Protein AF-X0TXX1-F1 (afdb_monomer)

pLDDT: mean 91.6, std 6.45, range [60.16, 97.56]

Sequence (134 aa):
YYVVCGMQSVDGDTAQVPPQIAEELGLPCIAYVTRAEFRNKRFEFTRIISGGSQVVAARKLPAVITVAKYEYPVFATFAATRQASRMEIIRWGSDDIQATHIGVTGSKTTVIRVFPPGKTTRKCEQVGDAKALA

InterPro domains:
  IPR012255 Electron transfer flavoprotein, beta subunit [PTHR21294] (3-130)
  IPR014729 Rossmann-like alpha/beta/alpha sandwich fold [G3DSA:3.40.50.620] (1-134)
  IPR014730 Electron transfer flavoprotein, alpha/beta-subunit, N-terminal [PF01012] (3-92)

Organism: NCBI:txid412755

Structure (mmCIF, N/CA/C/O backbone):
data_AF-X0TXX1-F1
#
_entry.id   AF-X0TXX1-F1
#
loop_
_atom_site.group_PDB
_atom_site.id
_atom_site.type_symbol
_atom_site.label_atom_id
_atom_site.label_alt_id
_atom_site.label_comp_id
_atom_site.label_asym_id
_atom_site.label_entity_id
_atom_site.label_seq_id
_atom_site.pdbx_PDB_ins_code
_atom_site.Cartn_x
_atom_site.Cartn_y
_atom_site.Cartn_z
_atom_site.occupancy
_atom_site.B_iso_or_equiv
_atom_site.auth_seq_id
_atom_site.auth_comp_id
_atom_site.auth_asym_id
_atom_site.auth_atom_id
_atom_site.pdbx_PDB_model_num
ATOM 1 N N . TYR A 1 1 ? -8.375 7.835 11.898 1.00 92.50 1 TYR A N 1
ATOM 2 C CA . TYR A 1 1 ? -7.112 7.068 11.882 1.00 92.50 1 TYR A CA 1
ATOM 3 C C . TYR A 1 1 ? -6.636 6.915 10.440 1.00 92.50 1 TYR A C 1
ATOM 5 O O . TYR A 1 1 ? -7.401 7.243 9.538 1.00 92.50 1 TYR A O 1
ATOM 13 N N . TYR A 1 2 ? -5.398 6.465 10.226 1.00 95.69 2 TYR A N 1
ATOM 14 C CA . TYR A 1 2 ? -4.854 6.180 8.894 1.00 95.69 2 TYR A CA 1
ATOM 15 C C . TYR A 1 2 ? -4.535 4.695 8.764 1.00 95.69 2 TYR A C 1
ATOM 17 O O . TYR A 1 2 ? -4.054 4.092 9.721 1.00 95.69 2 TYR A O 1
ATOM 25 N N . VAL A 1 3 ? -4.785 4.137 7.584 1.00 96.69 3 VAL A N 1
ATOM 26 C CA . VAL A 1 3 ? -4.320 2.803 7.194 1.00 96.69 3 VAL A CA 1
ATOM 27 C C . VAL A 1 3 ? -3.077 2.999 6.337 1.00 96.69 3 VAL A C 1
ATOM 29 O O . VAL A 1 3 ? -3.135 3.690 5.320 1.00 96.69 3 VAL A O 1
ATOM 32 N N . VAL A 1 4 ? -1.943 2.454 6.775 1.00 95.38 4 VAL A N 1
ATOM 33 C CA . VAL A 1 4 ? -0.647 2.664 6.120 1.00 95.38 4 VAL A CA 1
ATOM 34 C C . VAL A 1 4 ? -0.266 1.418 5.340 1.00 95.38 4 VAL A C 1
ATOM 36 O O . VAL A 1 4 ? -0.162 0.335 5.912 1.00 95.38 4 VAL A O 1
ATOM 39 N N . CYS A 1 5 ? -0.025 1.583 4.044 1.00 96.25 5 CYS A N 1
ATOM 40 C CA . CYS A 1 5 ? 0.425 0.519 3.158 1.00 96.25 5 CYS A CA 1
ATOM 41 C C . CYS A 1 5 ? 1.754 0.900 2.491 1.00 96.25 5 CYS A C 1
ATOM 43 O O . CYS A 1 5 ? 2.044 2.080 2.284 1.00 96.25 5 CYS A O 1
ATOM 45 N N . GLY A 1 6 ? 2.555 -0.094 2.101 1.00 94.06 6 GLY A N 1
ATOM 46 C CA . GLY A 1 6 ? 3.637 0.133 1.139 1.00 94.06 6 GLY A CA 1
ATOM 47 C C . GLY A 1 6 ? 3.077 0.524 -0.234 1.00 94.06 6 GLY A C 1
ATOM 48 O O . GLY A 1 6 ? 1.930 0.209 -0.549 1.00 94.06 6 GLY A O 1
ATOM 49 N N . MET A 1 7 ? 3.869 1.225 -1.050 1.00 93.56 7 MET A N 1
ATOM 50 C CA . MET A 1 7 ? 3.483 1.599 -2.419 1.00 93.56 7 MET A CA 1
ATOM 51 C C . MET A 1 7 ? 3.200 0.376 -3.296 1.00 93.56 7 MET A C 1
ATOM 53 O O . MET A 1 7 ? 2.177 0.328 -3.972 1.00 93.56 7 MET A O 1
ATOM 57 N N . GLN A 1 8 ? 4.103 -0.599 -3.274 1.00 93.19 8 GLN A N 1
ATOM 58 C CA . GLN A 1 8 ? 3.999 -1.839 -4.031 1.00 93.19 8 GLN A CA 1
ATOM 59 C C . GLN A 1 8 ? 4.761 -2.947 -3.309 1.00 93.19 8 GLN A C 1
ATOM 61 O O . GLN A 1 8 ? 5.682 -2.668 -2.536 1.00 93.19 8 GLN A O 1
ATOM 66 N N . SER A 1 9 ? 4.373 -4.191 -3.561 1.00 93.50 9 SER A N 1
ATOM 67 C CA . SER A 1 9 ? 5.166 -5.352 -3.185 1.00 93.50 9 SER A CA 1
ATOM 68 C C . SER A 1 9 ? 6.121 -5.696 -4.328 1.00 93.50 9 SER A C 1
ATOM 70 O O . SER A 1 9 ? 5.755 -5.571 -5.491 1.00 93.50 9 SER A O 1
ATOM 72 N N . VAL A 1 10 ? 7.345 -6.100 -3.993 1.00 91.38 10 VAL A N 1
ATOM 73 C CA . VAL A 1 10 ? 8.432 -6.336 -4.968 1.00 91.38 10 VAL A CA 1
ATOM 74 C C . VAL A 1 10 ? 8.323 -7.669 -5.713 1.00 91.38 10 VAL A C 1
ATOM 76 O O . VAL A 1 10 ? 9.122 -7.967 -6.592 1.00 91.38 10 VAL A O 1
ATOM 79 N N . ASP A 1 11 ? 7.379 -8.511 -5.311 1.00 91.00 11 ASP A N 1
ATOM 80 C CA . ASP A 1 11 ? 7.082 -9.796 -5.931 1.00 91.00 11 ASP A CA 1
ATOM 81 C C . ASP A 1 11 ? 6.050 -9.652 -7.059 1.00 91.00 11 ASP A C 1
ATOM 83 O O . ASP A 1 11 ? 6.248 -10.179 -8.152 1.00 91.00 11 ASP A O 1
ATOM 87 N N . GLY A 1 12 ? 4.955 -8.933 -6.798 1.00 87.75 12 GLY A N 1
ATOM 88 C CA . GLY A 1 12 ? 3.860 -8.718 -7.741 1.00 87.75 12 GLY A CA 1
ATOM 89 C C . GLY A 1 12 ? 3.947 -7.414 -8.536 1.00 87.75 12 GLY A C 1
ATOM 90 O O . GLY A 1 12 ? 3.379 -7.349 -9.622 1.00 87.75 12 GLY A O 1
ATOM 91 N N . ASP A 1 13 ? 4.608 -6.377 -8.005 1.00 90.06 13 ASP A N 1
ATOM 92 C CA . ASP A 1 13 ? 4.840 -5.065 -8.640 1.00 90.06 13 ASP A CA 1
ATOM 93 C C . ASP A 1 13 ? 3.584 -4.390 -9.247 1.00 90.06 13 ASP A C 1
ATOM 95 O O . ASP A 1 13 ? 3.661 -3.592 -10.179 1.00 90.06 13 ASP A O 1
ATOM 99 N N . THR A 1 14 ? 2.390 -4.673 -8.709 1.00 91.88 14 THR A N 1
ATOM 100 C CA . THR A 1 14 ? 1.132 -4.135 -9.265 1.00 91.88 14 THR A CA 1
ATOM 101 C C . THR A 1 14 ? 0.738 -2.775 -8.695 1.00 91.88 14 THR A C 1
ATOM 103 O O . THR A 1 14 ? 0.012 -2.032 -9.351 1.00 91.88 14 THR A O 1
ATOM 106 N N . ALA A 1 15 ? 1.153 -2.464 -7.461 1.00 94.12 15 ALA A N 1
ATOM 107 C CA . ALA A 1 15 ? 0.706 -1.295 -6.690 1.00 94.12 15 ALA A CA 1
ATOM 108 C C . ALA A 1 15 ? -0.835 -1.166 -6.530 1.00 94.12 15 ALA A C 1
ATOM 110 O O . ALA A 1 15 ? -1.349 -0.080 -6.261 1.00 94.12 15 ALA A O 1
ATOM 111 N N . GLN A 1 16 ? -1.594 -2.261 -6.692 1.00 95.69 16 GLN A N 1
ATOM 112 C CA . GLN A 1 16 ? -3.066 -2.228 -6.783 1.00 95.69 16 GLN A CA 1
ATOM 113 C C . GLN A 1 16 ? -3.805 -2.453 -5.460 1.00 95.69 16 GLN A C 1
ATOM 115 O O . GLN A 1 16 ? -4.920 -1.961 -5.300 1.00 95.69 16 GLN A O 1
ATOM 120 N N . VAL A 1 17 ? -3.209 -3.169 -4.505 1.00 95.75 17 VAL A N 1
ATOM 121 C CA . VAL A 1 17 ? -3.914 -3.589 -3.281 1.00 95.75 17 VAL A CA 1
ATOM 122 C C . VAL A 1 17 ? -4.384 -2.399 -2.427 1.00 95.75 17 VAL A C 1
ATOM 124 O O . VAL A 1 17 ? -5.564 -2.353 -2.084 1.00 95.75 17 VAL A O 1
ATOM 127 N N . PRO A 1 18 ? -3.549 -1.388 -2.110 1.00 96.12 18 PRO A N 1
ATOM 128 C CA . PRO A 1 18 ? -4.005 -0.280 -1.270 1.00 96.12 18 PRO A CA 1
ATOM 129 C C . PRO A 1 18 ? -5.157 0.559 -1.856 1.00 96.12 18 PRO A C 1
ATOM 131 O O . PRO A 1 18 ? -6.094 0.851 -1.111 1.00 96.12 18 PRO A O 1
ATOM 134 N N . PRO A 1 19 ? -5.149 0.969 -3.146 1.00 96.06 19 PRO A N 1
ATOM 135 C CA . PRO A 1 19 ? -6.289 1.686 -3.708 1.00 96.06 19 PRO A CA 1
ATOM 136 C C . PRO A 1 19 ? -7.542 0.809 -3.818 1.00 96.06 19 PRO A C 1
ATOM 138 O O . PRO A 1 19 ? -8.632 1.342 -3.651 1.00 96.06 19 PRO A O 1
ATOM 141 N N . GLN A 1 20 ? -7.412 -0.508 -4.024 1.00 96.00 20 GLN A N 1
ATOM 142 C CA . GLN A 1 20 ? -8.562 -1.422 -3.983 1.00 96.00 20 GLN A CA 1
ATOM 143 C C . GLN A 1 20 ? -9.186 -1.491 -2.584 1.00 96.00 20 GLN A C 1
ATOM 145 O O . GLN A 1 20 ? -10.395 -1.335 -2.463 1.00 96.00 20 GLN A O 1
ATOM 150 N N . ILE A 1 21 ? -8.374 -1.610 -1.525 1.00 95.12 21 ILE A N 1
ATOM 151 C CA . ILE A 1 21 ? -8.858 -1.549 -0.132 1.00 95.12 21 ILE A CA 1
ATOM 152 C C . ILE A 1 21 ? -9.588 -0.227 0.131 1.00 95.12 21 ILE A C 1
ATOM 154 O O . ILE A 1 21 ? -10.633 -0.203 0.778 1.00 95.12 21 ILE A O 1
ATOM 158 N N . ALA A 1 22 ? -9.032 0.888 -0.351 1.00 96.50 22 ALA A N 1
ATOM 159 C CA . ALA A 1 22 ? -9.654 2.194 -0.184 1.00 96.50 22 ALA A CA 1
ATOM 160 C C . ALA A 1 22 ? -11.019 2.270 -0.886 1.00 96.50 22 ALA A C 1
ATOM 162 O O . ALA A 1 22 ? -11.967 2.772 -0.290 1.00 96.50 22 ALA A O 1
ATOM 163 N N . GLU A 1 23 ? -11.127 1.736 -2.103 1.00 96.38 23 GLU A N 1
ATOM 164 C CA . GLU A 1 23 ? -12.381 1.685 -2.859 1.00 96.38 23 GLU A CA 1
ATOM 165 C C . GLU A 1 23 ? -13.430 0.801 -2.170 1.00 96.38 23 GLU A C 1
ATOM 167 O O . GLU A 1 23 ? -14.547 1.253 -1.932 1.00 96.38 23 GLU A O 1
ATOM 172 N N . GLU A 1 24 ? -13.067 -0.423 -1.773 1.00 93.88 24 GLU A N 1
ATOM 173 C CA . GLU A 1 24 ? -13.989 -1.366 -1.119 1.00 93.88 24 GLU A CA 1
ATOM 174 C C . GLU A 1 24 ? -14.520 -0.841 0.223 1.00 93.88 24 GLU A C 1
ATOM 176 O O . GLU A 1 24 ? -15.668 -1.100 0.585 1.00 93.88 24 GLU A O 1
ATOM 181 N N . LEU A 1 25 ? -13.713 -0.060 0.946 1.00 94.19 25 LEU A N 1
ATOM 182 C CA . LEU A 1 25 ? -14.107 0.572 2.208 1.00 94.19 25 LEU A CA 1
ATOM 183 C C . LEU A 1 25 ? -14.722 1.975 2.030 1.00 94.19 25 LEU A C 1
ATOM 185 O O . LEU A 1 25 ? -15.101 2.601 3.024 1.00 94.19 25 LEU A O 1
ATOM 189 N N . GLY A 1 26 ? -14.791 2.507 0.805 1.00 95.88 26 GLY A N 1
ATOM 190 C CA . GLY A 1 26 ? -15.269 3.868 0.531 1.00 95.88 26 GLY A CA 1
ATOM 191 C C . GLY A 1 26 ? -14.413 4.972 1.173 1.00 95.88 26 GLY A C 1
ATOM 192 O O . GLY A 1 26 ? -14.931 6.022 1.568 1.00 95.88 26 GLY A O 1
ATOM 193 N N . LEU A 1 27 ? -13.107 4.736 1.328 1.00 96.94 27 LEU A N 1
ATOM 194 C CA . LEU A 1 27 ? -12.167 5.629 2.004 1.00 96.94 27 LEU A CA 1
ATOM 195 C C . LEU A 1 27 ? -11.324 6.451 1.018 1.00 96.94 27 LEU A C 1
ATOM 197 O O . LEU A 1 27 ? -10.932 5.964 -0.040 1.00 96.94 27 LEU A O 1
ATOM 201 N N . PRO A 1 28 ? -10.938 7.690 1.376 1.00 96.69 28 PRO A N 1
ATOM 202 C CA . PRO A 1 28 ? -9.948 8.440 0.614 1.00 96.69 28 PRO A CA 1
ATOM 203 C C . PRO A 1 28 ? -8.597 7.714 0.568 1.00 96.69 28 PRO A C 1
ATOM 205 O O . PRO A 1 28 ? -8.120 7.225 1.594 1.00 96.69 28 PRO A O 1
ATOM 208 N N . CYS A 1 29 ? -7.945 7.738 -0.596 1.00 96.56 29 CYS A N 1
ATOM 209 C CA . CYS A 1 29 ? -6.605 7.188 -0.801 1.00 96.56 29 CYS A CA 1
ATOM 210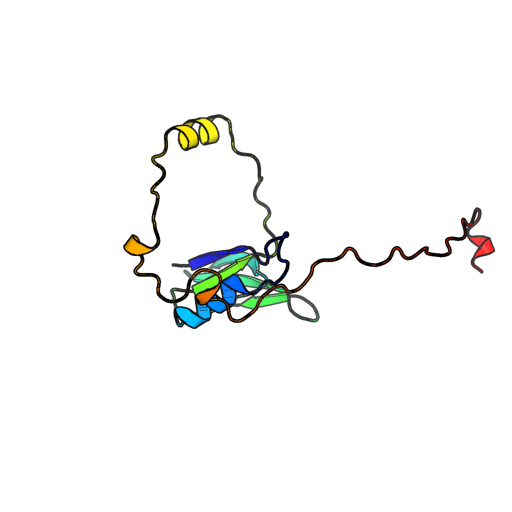 C C . CYS A 1 29 ? -5.598 8.288 -1.177 1.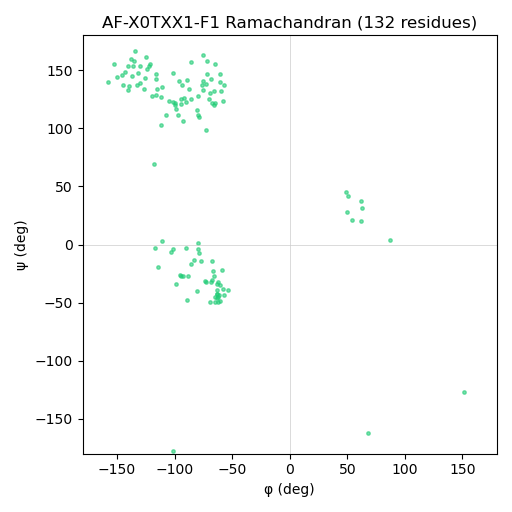00 96.56 29 CYS A C 1
ATOM 212 O O . CYS A 1 29 ? -5.829 9.062 -2.110 1.00 96.56 29 CYS A O 1
ATOM 214 N N . ILE A 1 30 ? -4.466 8.357 -0.469 1.00 96.50 30 ILE A N 1
ATOM 215 C CA . ILE A 1 30 ? -3.327 9.221 -0.813 1.00 96.50 30 ILE A CA 1
ATOM 216 C C . ILE A 1 30 ? -2.155 8.333 -1.229 1.00 96.50 30 ILE A C 1
ATOM 218 O O . ILE A 1 30 ? -1.473 7.743 -0.392 1.00 96.50 30 ILE A O 1
ATOM 222 N N . ALA A 1 31 ? -1.919 8.252 -2.536 1.00 96.19 31 ALA A N 1
ATOM 223 C CA . ALA A 1 31 ? -0.849 7.440 -3.096 1.00 96.19 31 ALA A CA 1
ATOM 224 C C . ALA A 1 31 ? 0.507 8.167 -3.138 1.00 96.19 31 ALA A C 1
ATOM 226 O O . ALA A 1 31 ? 0.555 9.398 -3.206 1.00 96.19 31 ALA A O 1
ATOM 227 N N . TYR A 1 32 ? 1.587 7.382 -3.179 1.00 96.06 32 TYR A N 1
ATOM 228 C CA . TYR A 1 32 ? 2.971 7.807 -3.433 1.00 96.06 32 TYR A CA 1
ATOM 229 C C . TYR A 1 32 ? 3.547 8.791 -2.407 1.00 96.06 32 TYR A C 1
ATOM 231 O O . TYR A 1 32 ? 4.291 9.708 -2.761 1.00 96.06 32 TYR A O 1
ATOM 239 N N . VAL A 1 33 ? 3.206 8.616 -1.131 1.00 96.50 33 VAL A N 1
ATOM 240 C CA . VAL A 1 33 ? 3.680 9.457 -0.028 1.00 96.50 33 VAL A CA 1
ATOM 241 C C . VAL A 1 33 ? 5.170 9.229 0.220 1.00 96.50 33 VAL A C 1
ATOM 243 O O . VAL A 1 33 ? 5.627 8.098 0.377 1.00 96.50 33 VAL A O 1
ATOM 246 N N . THR A 1 34 ? 5.929 10.317 0.299 1.00 95.69 34 THR A N 1
ATOM 247 C CA . THR A 1 34 ? 7.368 10.316 0.608 1.00 95.69 34 THR A CA 1
ATOM 248 C C . THR A 1 34 ? 7.695 10.993 1.932 1.00 95.69 34 THR A C 1
ATOM 250 O O . THR A 1 34 ? 8.771 10.769 2.479 1.00 95.69 34 THR A O 1
ATOM 253 N N . ARG A 1 35 ? 6.784 11.823 2.453 1.00 94.81 35 ARG A N 1
ATOM 254 C CA . ARG A 1 35 ? 6.932 12.523 3.734 1.00 94.81 35 ARG A CA 1
ATOM 255 C C . ARG A 1 35 ? 5.566 12.743 4.369 1.00 94.81 35 ARG A C 1
ATOM 257 O O . ARG A 1 35 ? 4.600 13.024 3.663 1.00 94.81 35 ARG A O 1
ATOM 264 N N . ALA A 1 36 ? 5.510 12.657 5.693 1.00 94.12 36 ALA A N 1
ATOM 265 C CA . ALA A 1 36 ? 4.344 13.009 6.490 1.00 94.12 36 ALA A CA 1
ATOM 266 C C . ALA A 1 36 ? 4.756 14.007 7.576 1.00 94.12 36 ALA A C 1
ATOM 268 O O . ALA A 1 36 ? 5.756 13.801 8.262 1.00 94.12 36 ALA A O 1
ATOM 269 N N . GLU A 1 37 ? 3.986 15.077 7.743 1.00 94.81 37 GLU A N 1
ATOM 270 C CA . GLU A 1 37 ? 4.199 16.085 8.779 1.00 94.81 37 GLU A CA 1
ATOM 271 C C . GLU A 1 37 ? 2.904 16.342 9.538 1.00 94.81 37 GLU A C 1
ATOM 273 O O . GLU A 1 37 ? 1.836 16.440 8.939 1.00 94.81 37 GLU A O 1
ATOM 278 N N . PHE A 1 38 ? 2.990 16.486 10.859 1.00 94.50 38 PHE A N 1
ATOM 279 C CA . PHE A 1 38 ? 1.842 16.865 11.675 1.00 94.50 38 PHE A CA 1
ATOM 280 C C . PHE A 1 38 ? 1.872 18.371 11.947 1.00 94.50 38 PHE A C 1
ATOM 282 O O . PHE A 1 38 ? 2.741 18.862 12.667 1.00 94.50 38 PHE A O 1
ATOM 289 N N . ARG A 1 39 ? 0.926 19.112 11.364 1.00 93.50 39 ARG A N 1
ATOM 290 C CA . ARG A 1 39 ? 0.796 20.571 11.502 1.00 93.50 39 ARG A CA 1
ATOM 291 C C . ARG A 1 39 ? -0.667 20.937 11.703 1.00 93.50 39 ARG A C 1
ATOM 293 O O . ARG A 1 39 ? -1.547 20.311 11.125 1.00 93.50 39 ARG A O 1
ATOM 300 N N . ASN A 1 40 ? -0.955 21.962 12.505 1.00 90.88 40 ASN A N 1
ATOM 301 C CA . ASN A 1 40 ? -2.319 22.490 12.676 1.00 90.88 40 ASN A CA 1
ATOM 302 C C . ASN A 1 40 ? -3.374 21.410 12.999 1.00 90.88 40 ASN A C 1
ATOM 304 O O . ASN A 1 40 ? -4.476 21.422 12.455 1.00 90.88 40 ASN A O 1
ATOM 308 N N . LYS A 1 41 ? -3.024 20.453 13.871 1.00 91.38 41 LYS A N 1
ATOM 309 C CA . LYS A 1 41 ? -3.875 19.313 14.269 1.00 91.38 41 LYS A CA 1
ATOM 310 C C . LYS A 1 41 ? -4.269 18.363 13.121 1.00 91.38 41 LYS A C 1
ATOM 312 O O . LYS A 1 41 ? -5.228 17.606 13.262 1.00 91.38 41 LYS A O 1
ATOM 317 N N . ARG A 1 42 ? -3.535 18.359 12.003 1.00 93.06 42 ARG A N 1
ATOM 318 C CA . ARG A 1 42 ? -3.732 17.431 10.878 1.00 93.06 42 ARG A CA 1
ATOM 319 C C . ARG A 1 42 ? -2.402 16.917 10.326 1.00 93.06 42 ARG A C 1
ATOM 321 O O . ARG A 1 42 ? -1.361 17.538 10.510 1.00 93.06 42 ARG A O 1
ATOM 328 N N . PHE A 1 43 ? -2.452 15.789 9.624 1.00 95.50 43 PHE A N 1
ATOM 329 C CA . PHE A 1 43 ? -1.311 15.322 8.838 1.00 95.50 43 PHE A CA 1
ATOM 330 C C . PHE A 1 43 ? -1.348 15.925 7.433 1.00 95.50 43 PHE A C 1
ATOM 332 O O . PHE A 1 43 ? -2.390 15.925 6.773 1.00 95.50 43 PHE A O 1
ATOM 339 N N . GLU A 1 44 ? -0.198 16.416 6.994 1.00 96.62 44 GLU A N 1
ATOM 340 C CA . GLU A 1 44 ? 0.088 16.820 5.624 1.00 96.62 44 GLU A CA 1
ATOM 341 C C . GLU A 1 44 ? 1.091 15.832 5.031 1.00 96.62 44 GLU A C 1
ATOM 343 O O . GLU A 1 44 ? 2.056 15.430 5.682 1.00 96.62 44 GLU A O 1
ATOM 348 N N . PHE A 1 45 ? 0.838 15.416 3.797 1.00 96.50 45 PHE A N 1
ATOM 349 C CA . PHE A 1 45 ? 1.610 14.400 3.103 1.00 96.50 45 PHE A CA 1
ATOM 350 C C . PHE A 1 45 ? 2.214 14.991 1.840 1.00 96.50 45 PHE A C 1
ATOM 352 O O . PHE A 1 45 ? 1.492 15.530 1.000 1.00 96.50 45 PHE A O 1
ATOM 359 N N . THR A 1 46 ? 3.523 14.842 1.674 1.00 96.62 46 THR A N 1
ATOM 360 C CA . THR A 1 46 ? 4.179 15.083 0.389 1.00 96.62 46 THR A CA 1
ATOM 361 C C . THR A 1 46 ? 4.085 13.809 -0.432 1.00 96.62 46 THR A C 1
ATOM 363 O O . THR A 1 46 ? 4.512 12.750 0.032 1.00 96.62 46 THR A O 1
ATOM 366 N N . ARG A 1 47 ? 3.539 13.902 -1.645 1.00 96.00 47 ARG A N 1
ATOM 367 C CA . ARG A 1 47 ? 3.444 12.788 -2.592 1.00 96.00 47 ARG A CA 1
ATOM 368 C C . ARG A 1 47 ? 4.142 13.080 -3.910 1.00 96.00 47 ARG A C 1
ATOM 370 O O . ARG A 1 47 ? 4.265 14.242 -4.299 1.00 96.00 47 ARG A O 1
ATOM 377 N N . ILE A 1 48 ? 4.549 12.025 -4.605 1.00 95.62 48 ILE A N 1
ATOM 378 C CA . ILE A 1 48 ? 5.110 12.103 -5.957 1.00 95.62 48 ILE A CA 1
ATOM 379 C C . ILE A 1 48 ? 3.976 12.328 -6.961 1.00 95.62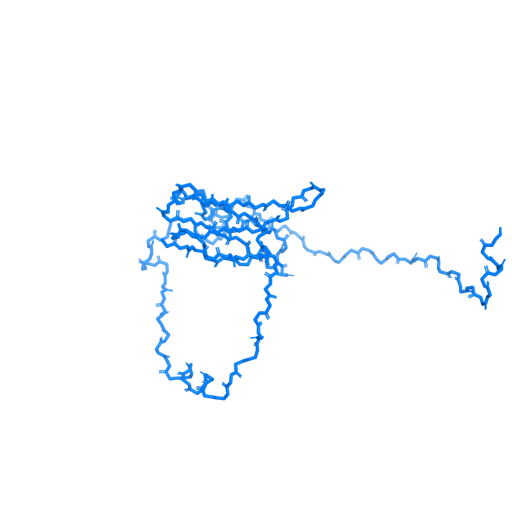 48 ILE A C 1
ATOM 381 O O . ILE A 1 48 ? 2.919 11.701 -6.874 1.00 95.62 48 ILE A O 1
ATOM 385 N N . ILE A 1 49 ? 4.208 13.220 -7.921 1.00 95.75 49 ILE A N 1
ATOM 386 C CA . ILE A 1 49 ? 3.358 13.424 -9.096 1.00 95.75 49 ILE A CA 1
ATOM 387 C C . ILE A 1 49 ? 4.235 13.520 -10.345 1.00 95.75 49 ILE A C 1
ATOM 389 O O . ILE A 1 49 ? 5.449 13.717 -10.253 1.00 95.75 49 ILE A O 1
ATOM 393 N N . SER A 1 50 ? 3.623 13.429 -11.525 1.00 92.38 50 SER A N 1
ATOM 394 C CA . SER A 1 50 ? 4.336 13.759 -12.759 1.00 92.38 50 SER A CA 1
ATOM 395 C C . SER A 1 50 ? 4.839 15.206 -12.686 1.00 92.38 50 SER A C 1
ATOM 397 O O . SER A 1 50 ? 4.058 16.120 -12.424 1.00 92.38 50 SER A O 1
ATOM 399 N N . GLY A 1 51 ? 6.147 15.401 -12.854 1.00 92.31 51 GLY A N 1
ATOM 400 C CA . GLY A 1 51 ? 6.787 16.718 -12.788 1.00 92.31 51 GLY A CA 1
ATOM 401 C C . GLY A 1 51 ? 7.220 17.192 -11.395 1.00 92.31 51 GLY A C 1
ATOM 402 O O . GLY A 1 51 ? 7.719 18.309 -11.289 1.00 92.31 51 GLY A O 1
ATOM 403 N N . GLY A 1 52 ? 7.081 16.385 -10.331 1.00 94.38 52 GLY A N 1
ATOM 404 C CA . GLY A 1 52 ? 7.658 16.728 -9.026 1.00 94.38 52 GLY A CA 1
ATOM 405 C C . GLY A 1 52 ? 6.904 16.162 -7.827 1.00 94.38 52 GLY A C 1
ATOM 406 O O . GLY A 1 52 ? 6.675 14.958 -7.718 1.00 94.38 52 GLY A O 1
ATOM 407 N N . SER A 1 53 ? 6.550 17.042 -6.888 1.00 96.25 53 SER A N 1
ATOM 408 C CA . SER A 1 53 ? 5.873 16.661 -5.649 1.00 96.25 53 SER A CA 1
ATOM 409 C C . SER A 1 53 ? 4.723 17.600 -5.309 1.00 96.25 53 SER A C 1
ATOM 411 O O . SER A 1 53 ? 4.714 18.765 -5.702 1.00 96.25 53 SER A O 1
ATOM 413 N N . GLN A 1 54 ? 3.743 17.080 -4.577 1.00 96.94 54 GLN A N 1
ATOM 414 C CA . GLN A 1 54 ? 2.573 17.827 -4.135 1.00 96.94 54 GLN A CA 1
ATOM 415 C C . GLN A 1 54 ? 2.327 17.575 -2.652 1.00 96.94 54 GLN A C 1
ATOM 417 O O . GLN A 1 54 ? 2.381 16.431 -2.205 1.00 96.94 54 GLN A O 1
ATOM 422 N N . VAL A 1 55 ? 2.000 18.631 -1.906 1.00 96.94 55 VAL A N 1
ATOM 423 C CA . VAL A 1 55 ? 1.539 18.514 -0.519 1.00 96.94 55 VAL A CA 1
ATOM 424 C C . VAL A 1 55 ? 0.018 18.417 -0.502 1.00 96.94 55 VAL A C 1
ATOM 426 O O . VAL A 1 55 ? -0.676 19.256 -1.077 1.00 96.94 55 VAL A O 1
ATOM 429 N N . VAL A 1 56 ? -0.504 17.379 0.144 1.00 96.62 56 VAL A N 1
ATOM 430 C CA . VAL A 1 56 ? -1.939 17.103 0.253 1.00 96.62 56 VAL A CA 1
ATOM 431 C C . VAL A 1 56 ? -2.305 16.707 1.680 1.00 96.62 56 VAL A C 1
ATOM 433 O O . VAL A 1 56 ? -1.473 16.235 2.447 1.00 96.62 56 VAL A O 1
ATOM 436 N N . ALA A 1 57 ? -3.574 16.867 2.040 1.00 96.00 57 ALA A N 1
ATOM 437 C CA . ALA A 1 57 ? -4.121 16.387 3.304 1.00 96.00 57 ALA A CA 1
ATOM 438 C C . ALA A 1 57 ? -5.426 15.632 3.040 1.00 96.00 57 ALA A C 1
ATOM 440 O O . ALA A 1 57 ? -6.172 15.972 2.115 1.00 96.00 57 ALA A O 1
ATOM 441 N N . ALA A 1 58 ? -5.714 14.617 3.853 1.00 93.62 58 ALA A N 1
ATOM 442 C CA . ALA A 1 58 ? -6.970 13.885 3.753 1.00 93.62 58 ALA A CA 1
ATOM 443 C C . ALA A 1 58 ? -8.148 14.807 4.107 1.00 93.62 58 ALA A C 1
ATOM 445 O O . ALA A 1 58 ? -8.123 15.500 5.124 1.00 93.62 58 ALA A O 1
ATOM 446 N N . ARG A 1 59 ? -9.194 14.812 3.271 1.00 87.50 59 ARG A N 1
ATOM 447 C CA . ARG A 1 59 ? -10.411 15.609 3.519 1.00 87.50 59 ARG A CA 1
ATOM 448 C C . ARG A 1 59 ? -11.273 15.038 4.645 1.00 87.50 59 ARG A C 1
ATOM 450 O O . ARG A 1 59 ? -11.956 15.792 5.328 1.00 87.50 59 ARG A O 1
ATOM 457 N N . LYS A 1 60 ? -11.276 13.714 4.799 1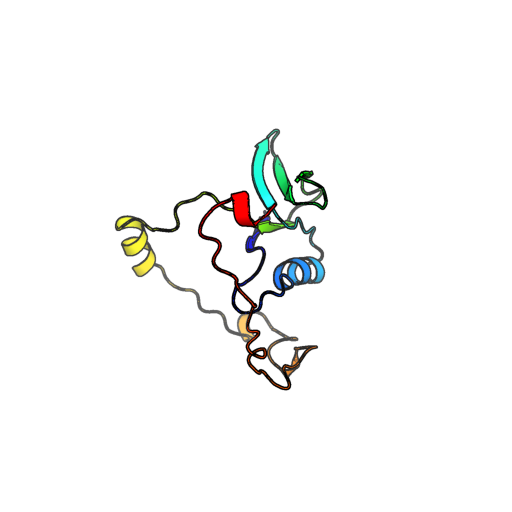.00 92.00 60 LYS A N 1
ATOM 458 C CA . LYS A 1 60 ? -12.043 12.969 5.803 1.00 92.00 60 LYS A CA 1
ATOM 459 C C . LYS A 1 60 ? -11.187 11.823 6.331 1.00 92.00 60 LYS A C 1
ATOM 461 O O . LYS A 1 60 ? -10.292 11.355 5.629 1.00 92.00 60 LYS A O 1
ATOM 466 N N . LEU A 1 61 ? -11.467 11.405 7.560 1.00 94.25 61 LEU A N 1
ATOM 467 C CA . LEU A 1 61 ? -10.866 10.231 8.180 1.00 94.25 61 LEU A CA 1
ATOM 468 C C . LEU A 1 61 ? -11.952 9.186 8.454 1.00 94.25 61 LEU A C 1
ATOM 470 O O . LEU A 1 61 ? -13.065 9.582 8.802 1.00 94.25 61 LEU A O 1
ATOM 474 N N . PRO A 1 62 ? -11.626 7.886 8.359 1.00 96.75 62 PRO A N 1
ATOM 475 C CA . PRO A 1 62 ? -10.299 7.324 8.078 1.00 96.75 62 PRO A CA 1
ATOM 476 C C . PRO A 1 62 ? -9.860 7.449 6.609 1.00 96.75 62 PRO A C 1
ATOM 478 O O . PRO A 1 62 ? -10.675 7.740 5.743 1.00 96.75 62 PRO A O 1
ATOM 481 N N . ALA A 1 63 ? -8.559 7.291 6.348 1.00 97.12 63 ALA A N 1
ATOM 482 C CA . ALA A 1 63 ? -7.977 7.358 5.005 1.00 97.12 63 ALA A CA 1
ATOM 483 C C . ALA A 1 63 ? -6.835 6.344 4.841 1.00 97.12 63 ALA A C 1
ATOM 485 O O . ALA A 1 63 ? -6.113 6.056 5.801 1.00 97.12 63 ALA A O 1
ATOM 486 N N . VAL A 1 64 ? -6.668 5.836 3.622 1.00 97.56 64 VAL A N 1
ATOM 487 C CA . VAL A 1 64 ? -5.577 4.935 3.230 1.00 97.56 64 VAL A CA 1
ATOM 488 C C . VAL A 1 64 ? -4.430 5.760 2.651 1.00 97.56 64 VAL A C 1
ATOM 490 O O . VAL A 1 64 ? -4.655 6.685 1.867 1.00 97.56 64 VAL A O 1
ATOM 493 N N . ILE A 1 65 ? -3.195 5.438 3.026 1.00 97.00 65 ILE A N 1
ATOM 494 C CA . ILE A 1 65 ? -1.994 6.058 2.459 1.00 97.00 65 ILE A CA 1
ATOM 495 C C . ILE A 1 65 ? -1.037 4.992 1.929 1.00 97.00 65 ILE A C 1
ATOM 497 O O . ILE A 1 65 ? -0.880 3.939 2.550 1.00 97.00 65 ILE A O 1
ATOM 501 N N . THR A 1 66 ? -0.366 5.277 0.809 1.00 96.94 66 THR A N 1
ATOM 502 C CA . THR A 1 66 ? 0.699 4.411 0.279 1.00 96.94 66 THR A CA 1
ATOM 503 C C . THR A 1 66 ? 2.053 5.095 0.379 1.00 96.94 66 THR A C 1
ATOM 505 O O . THR A 1 66 ? 2.218 6.232 -0.061 1.00 96.94 66 THR A O 1
ATOM 508 N N . VAL A 1 67 ? 3.025 4.415 0.986 1.00 95.44 67 VAL A N 1
ATOM 509 C CA . VAL A 1 67 ? 4.353 4.961 1.285 1.00 95.44 67 VAL A CA 1
ATOM 510 C C . VAL A 1 67 ? 5.352 4.502 0.225 1.00 95.44 67 VAL A C 1
ATOM 512 O O . VAL A 1 67 ? 5.619 3.309 0.088 1.00 95.44 67 VAL A O 1
ATOM 515 N N . ALA A 1 68 ? 5.904 5.460 -0.520 1.00 94.06 68 ALA A N 1
ATOM 516 C CA . ALA A 1 68 ? 6.919 5.249 -1.555 1.00 94.06 68 ALA A CA 1
ATOM 517 C C . ALA A 1 68 ? 8.352 5.391 -1.024 1.00 94.06 68 ALA A C 1
ATOM 519 O O . ALA A 1 68 ? 9.280 4.795 -1.563 1.00 94.06 68 ALA A O 1
ATOM 520 N N . LYS A 1 69 ? 8.544 6.177 0.040 1.00 90.12 69 LYS A N 1
ATOM 521 C CA . LYS A 1 69 ? 9.837 6.352 0.706 1.00 90.12 69 LYS A CA 1
ATOM 522 C C . LYS A 1 69 ? 9.629 6.396 2.214 1.00 90.12 69 LYS A C 1
ATOM 524 O O . LYS A 1 69 ? 8.730 7.084 2.688 1.00 90.12 69 LYS A O 1
ATOM 529 N N . TYR A 1 70 ? 10.487 5.700 2.951 1.00 82.00 70 TYR A N 1
ATOM 530 C CA . TYR A 1 70 ? 10.589 5.799 4.404 1.00 82.00 70 TYR A CA 1
ATOM 531 C C . TYR A 1 70 ? 12.056 6.001 4.803 1.00 82.00 70 TYR A C 1
ATOM 533 O O . TYR A 1 70 ? 12.961 5.622 4.064 1.00 82.00 70 TYR A O 1
ATOM 541 N N . GLU A 1 71 ? 12.286 6.630 5.955 1.00 73.44 71 GLU A N 1
ATOM 542 C CA . GLU A 1 71 ? 13.636 6.955 6.452 1.00 73.44 71 GLU A CA 1
ATOM 543 C C . GLU A 1 71 ? 13.978 6.240 7.771 1.00 73.44 71 GLU A C 1
ATOM 545 O O . GLU A 1 71 ? 15.090 6.358 8.274 1.00 73.44 71 GLU A O 1
ATOM 550 N N . TYR A 1 72 ? 13.041 5.476 8.342 1.00 76.12 72 TYR A N 1
ATOM 551 C CA . TYR A 1 72 ? 13.244 4.786 9.617 1.00 76.12 72 TYR A CA 1
ATOM 552 C C . TYR A 1 72 ? 14.155 3.550 9.468 1.00 76.12 72 TYR A C 1
ATOM 554 O O . TYR A 1 72 ? 14.013 2.817 8.486 1.00 76.12 72 TYR A O 1
ATOM 562 N N . PRO A 1 73 ? 15.068 3.274 10.422 1.00 76.31 73 PRO A N 1
ATOM 563 C CA . PRO A 1 73 ? 15.937 2.103 10.367 1.00 76.31 73 PRO A CA 1
ATOM 564 C C . PRO A 1 73 ? 15.138 0.796 10.348 1.00 76.31 73 PRO A C 1
ATOM 566 O O . PRO A 1 73 ? 14.262 0.561 11.175 1.00 76.31 73 PRO A O 1
ATOM 569 N N . VAL A 1 74 ? 15.500 -0.086 9.419 1.00 75.62 74 VAL A N 1
ATOM 570 C CA . VAL A 1 74 ? 14.846 -1.390 9.209 1.00 75.62 74 VAL A CA 1
ATOM 571 C C . VAL A 1 74 ? 15.281 -2.467 10.209 1.00 75.62 74 VAL A C 1
ATOM 573 O O . VAL A 1 74 ? 14.751 -3.575 10.189 1.00 75.62 74 VAL A O 1
ATOM 576 N N . PHE A 1 75 ? 16.233 -2.162 11.095 1.00 87.94 75 PHE A N 1
ATOM 577 C CA . PHE A 1 75 ? 16.759 -3.114 12.070 1.00 87.94 75 PHE A CA 1
ATOM 578 C C . PHE A 1 75 ? 16.159 -2.879 13.454 1.00 87.94 75 PHE A C 1
ATOM 580 O O . PHE A 1 75 ? 16.291 -1.799 14.033 1.00 87.94 75 PHE A O 1
ATOM 587 N N . ALA A 1 76 ? 15.531 -3.918 14.000 1.00 90.06 76 ALA A N 1
ATOM 588 C CA . ALA A 1 76 ? 15.045 -3.915 15.371 1.00 90.06 76 ALA A CA 1
ATOM 589 C C . ALA A 1 76 ? 16.212 -3.994 16.371 1.00 90.06 76 ALA A C 1
ATOM 591 O O . ALA A 1 76 ? 17.224 -4.654 16.131 1.00 90.06 76 ALA A O 1
ATOM 592 N N . THR A 1 77 ? 16.056 -3.352 17.529 1.00 93.12 77 THR A N 1
ATOM 593 C CA . THR A 1 77 ? 16.992 -3.517 18.649 1.00 93.12 77 THR A CA 1
ATOM 594 C C . THR A 1 77 ? 16.822 -4.896 19.290 1.00 93.12 77 THR A C 1
ATOM 596 O O . THR A 1 77 ? 15.744 -5.487 19.233 1.00 93.12 77 THR A O 1
ATOM 599 N N . PHE A 1 78 ? 17.846 -5.396 19.990 1.00 95.06 78 PHE A N 1
ATOM 600 C CA . PHE A 1 78 ? 17.741 -6.657 20.743 1.00 95.06 78 PHE A CA 1
ATOM 601 C C . PHE A 1 78 ? 16.552 -6.678 21.717 1.00 95.06 78 PHE A C 1
ATOM 603 O O . PHE A 1 78 ? 15.878 -7.700 21.853 1.00 95.06 78 PHE A O 1
ATOM 610 N N . ALA A 1 79 ? 16.278 -5.548 22.377 1.00 95.06 79 ALA A N 1
ATOM 611 C CA . ALA A 1 79 ? 15.142 -5.412 23.281 1.00 95.06 79 ALA A CA 1
ATOM 612 C C . ALA A 1 79 ? 13.803 -5.568 22.540 1.00 95.06 79 ALA A C 1
ATOM 614 O O . ALA A 1 79 ? 12.953 -6.336 22.990 1.00 95.06 79 ALA A O 1
ATOM 615 N N . ALA A 1 80 ? 13.650 -4.910 21.384 1.00 93.94 80 ALA A N 1
ATOM 616 C CA . ALA A 1 80 ? 12.453 -5.019 20.554 1.00 93.94 80 ALA A CA 1
ATOM 617 C C . ALA A 1 80 ? 12.253 -6.451 20.028 1.00 93.94 80 ALA A C 1
ATOM 619 O O . ALA A 1 80 ? 11.151 -6.985 20.123 1.00 93.94 80 ALA A O 1
ATOM 620 N N . THR A 1 81 ? 13.318 -7.119 19.572 1.00 94.94 81 THR A N 1
ATOM 621 C CA . THR A 1 81 ? 13.258 -8.521 19.120 1.00 94.94 81 THR A CA 1
ATOM 622 C C . THR A 1 81 ? 12.817 -9.465 20.24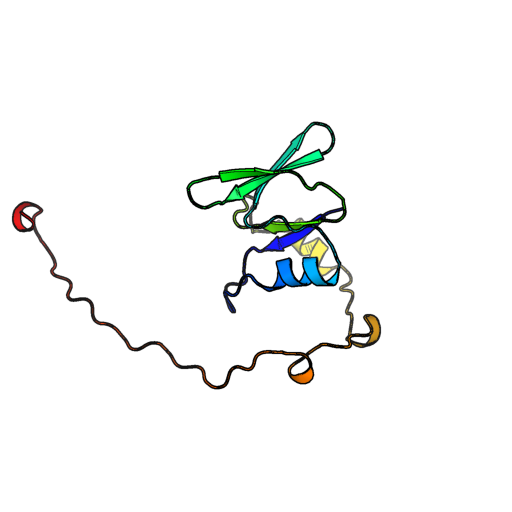1 1.00 94.94 81 THR A C 1
ATOM 624 O O . THR A 1 81 ? 11.971 -10.333 20.028 1.00 94.94 81 THR A O 1
ATOM 627 N N . ARG A 1 82 ? 13.343 -9.285 21.460 1.00 96.25 82 ARG A N 1
ATOM 628 C CA . ARG A 1 82 ? 12.955 -10.092 22.630 1.00 96.25 82 ARG A CA 1
ATOM 629 C C . ARG A 1 82 ? 11.517 -9.827 23.080 1.00 96.25 82 ARG A C 1
ATOM 631 O O . ARG A 1 82 ? 10.879 -10.726 23.621 1.00 96.25 82 ARG A O 1
ATOM 638 N N . GLN A 1 83 ? 11.021 -8.603 22.913 1.00 95.62 83 GLN A N 1
ATOM 639 C CA . GLN A 1 83 ? 9.620 -8.287 23.178 1.00 95.62 83 GLN A CA 1
ATOM 640 C C . GLN A 1 83 ? 8.719 -8.953 22.138 1.00 95.62 83 GLN A C 1
ATOM 642 O O . GLN A 1 83 ? 7.784 -9.652 22.519 1.00 95.62 83 GLN A O 1
ATOM 647 N N . ALA A 1 84 ? 9.040 -8.800 20.850 1.00 95.00 84 ALA A N 1
ATOM 648 C CA . ALA A 1 84 ? 8.276 -9.370 19.745 1.00 95.00 84 ALA A CA 1
ATOM 649 C C . ALA A 1 84 ? 8.152 -10.898 19.844 1.00 95.00 84 ALA A C 1
ATOM 651 O O . ALA A 1 84 ? 7.077 -11.434 19.603 1.00 95.00 84 ALA A O 1
ATOM 652 N N . SER A 1 85 ? 9.202 -11.602 20.285 1.00 95.56 85 SER A N 1
ATOM 653 C CA . SER A 1 85 ? 9.157 -13.065 20.448 1.00 95.56 85 SER A CA 1
ATOM 654 C C . SER A 1 85 ? 8.218 -13.560 21.554 1.00 95.56 85 SER A C 1
ATOM 656 O O . SER A 1 85 ? 7.925 -14.751 21.615 1.00 95.56 85 SER A O 1
ATOM 658 N N . ARG A 1 86 ? 7.763 -12.667 22.440 1.00 96.31 86 ARG A N 1
ATOM 659 C CA . ARG A 1 86 ? 6.817 -12.967 23.525 1.00 96.31 86 ARG A CA 1
ATOM 660 C C . ARG A 1 86 ? 5.401 -12.486 23.228 1.00 96.31 86 ARG A C 1
ATOM 662 O O . ARG A 1 86 ? 4.514 -12.720 24.043 1.0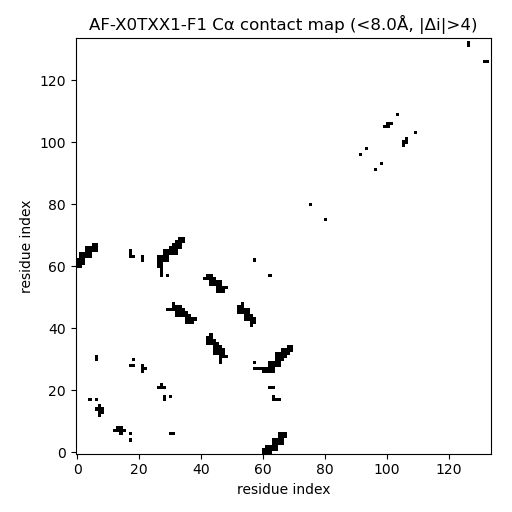0 96.31 86 ARG A O 1
ATOM 669 N N . MET A 1 87 ? 5.200 -11.759 22.130 1.00 96.31 87 MET A N 1
ATOM 670 C CA . MET A 1 87 ? 3.886 -11.244 21.772 1.00 96.31 87 MET A CA 1
ATOM 671 C C . MET A 1 87 ? 2.995 -12.384 21.289 1.00 96.31 87 MET A C 1
ATOM 673 O O . MET A 1 87 ? 3.426 -13.251 20.530 1.00 96.31 87 MET A O 1
ATOM 677 N N . GLU A 1 88 ? 1.740 -12.361 21.720 1.00 96.44 88 GLU A N 1
ATOM 678 C CA . GLU A 1 88 ? 0.724 -13.256 21.190 1.00 96.44 88 GLU A CA 1
ATOM 679 C C . GLU A 1 88 ? 0.393 -12.851 19.748 1.00 96.44 88 GLU A C 1
ATOM 681 O O . GLU A 1 88 ? 0.062 -11.695 19.471 1.00 96.44 88 GLU A O 1
ATOM 686 N N . ILE A 1 89 ? 0.508 -13.801 18.820 1.00 95.38 89 ILE A N 1
ATOM 687 C CA . ILE A 1 89 ? 0.153 -13.594 17.416 1.00 95.38 89 ILE A CA 1
ATOM 688 C C . ILE A 1 89 ? -1.296 -14.030 17.237 1.00 95.38 89 ILE A C 1
ATOM 690 O O . ILE A 1 89 ? -1.596 -15.224 17.200 1.00 95.38 89 ILE A O 1
ATOM 694 N N . ILE A 1 90 ? -2.188 -13.052 17.096 1.00 95.38 90 ILE A N 1
ATOM 695 C CA . ILE A 1 90 ? -3.588 -13.307 16.760 1.00 95.38 90 ILE A CA 1
ATOM 696 C C . ILE A 1 90 ? -3.641 -13.848 15.328 1.00 95.38 90 ILE A C 1
ATOM 698 O O . ILE A 1 90 ? -3.186 -13.195 14.387 1.00 95.38 90 ILE A O 1
ATOM 702 N N . ARG A 1 91 ? -4.196 -15.050 15.164 1.00 95.44 91 ARG A N 1
ATOM 703 C CA . ARG A 1 91 ? -4.357 -15.704 13.865 1.00 95.44 91 ARG A CA 1
ATOM 704 C C . ARG A 1 91 ? -5.826 -15.678 13.466 1.00 95.44 91 ARG A C 1
ATOM 706 O O . ARG A 1 91 ? -6.625 -16.373 14.079 1.00 95.44 91 ARG A O 1
ATOM 713 N N . TRP A 1 92 ? -6.149 -14.912 12.431 1.00 95.19 92 TRP A N 1
ATOM 714 C CA . TRP A 1 92 ? -7.478 -14.907 11.817 1.00 95.19 92 TRP A CA 1
ATOM 715 C C . TRP A 1 92 ? -7.529 -15.834 10.601 1.00 95.19 92 TRP A C 1
ATOM 717 O O . TRP A 1 92 ? -6.566 -15.925 9.832 1.00 95.19 92 TRP A O 1
ATOM 727 N N . GLY A 1 93 ? -8.649 -16.533 10.452 1.00 93.94 93 GLY A N 1
ATOM 728 C CA . GLY A 1 93 ? -9.036 -17.298 9.273 1.00 93.94 93 GLY A CA 1
ATOM 729 C C . GLY A 1 93 ? -10.064 -16.561 8.409 1.00 93.94 93 GLY A C 1
ATOM 730 O O . GLY A 1 93 ? -10.465 -15.437 8.700 1.00 93.94 93 GLY A O 1
ATOM 731 N N . SER A 1 94 ? -10.508 -17.213 7.331 1.00 91.94 94 SER A N 1
ATOM 732 C CA . SER A 1 94 ? -11.571 -16.697 6.452 1.00 91.94 94 SER A CA 1
ATOM 733 C C . SER A 1 94 ? -12.898 -16.500 7.181 1.00 91.94 94 SER A C 1
ATOM 735 O O . SER A 1 94 ? -13.632 -15.559 6.878 1.00 91.94 94 SER A O 1
ATOM 737 N N . ASP A 1 95 ? -13.187 -17.380 8.138 1.00 91.62 95 ASP A N 1
ATOM 738 C CA . ASP A 1 95 ? -14.469 -17.430 8.840 1.00 91.62 95 ASP A CA 1
ATOM 739 C C . ASP A 1 95 ? -14.607 -16.264 9.829 1.00 91.62 95 ASP A C 1
ATOM 741 O O . ASP A 1 95 ? -15.698 -15.723 9.993 1.00 91.62 95 ASP A O 1
ATOM 745 N N . ASP A 1 96 ? -13.487 -15.801 10.397 1.00 94.50 96 ASP A N 1
ATOM 746 C CA . ASP A 1 96 ? -13.443 -14.660 11.322 1.00 94.50 96 ASP A CA 1
ATOM 747 C C . ASP A 1 96 ? -13.819 -13.333 10.643 1.00 94.50 96 ASP A C 1
ATOM 749 O O . ASP A 1 96 ? -14.312 -12.413 11.293 1.00 94.50 96 ASP A O 1
ATOM 753 N N . ILE A 1 97 ? -13.591 -13.230 9.329 1.00 89.56 97 ILE A N 1
ATOM 754 C CA . ILE A 1 97 ? -13.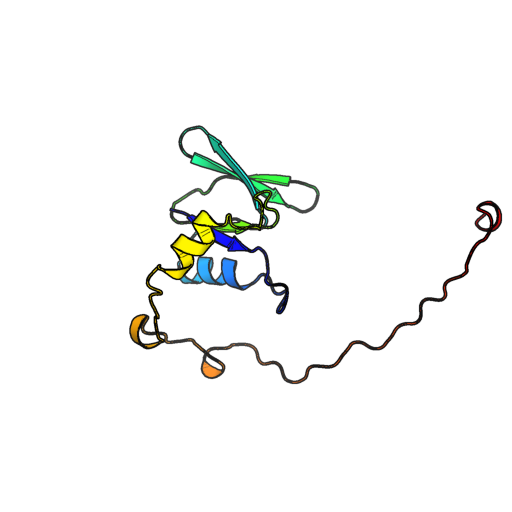846 -12.021 8.531 1.00 89.56 97 ILE A CA 1
ATOM 755 C C . ILE A 1 97 ? -15.007 -12.184 7.546 1.00 89.56 97 ILE A C 1
ATOM 757 O O . ILE A 1 97 ? -15.276 -11.268 6.772 1.00 89.56 97 ILE A O 1
ATOM 761 N N . GLN A 1 98 ? -15.674 -13.344 7.556 1.00 90.69 98 GLN A N 1
ATOM 762 C CA . GLN A 1 98 ? -16.782 -13.675 6.652 1.00 90.69 98 GLN A CA 1
ATOM 763 C C . GLN A 1 98 ? -16.447 -13.381 5.179 1.00 90.69 98 GLN A C 1
ATOM 765 O O . GLN A 1 98 ? -17.222 -12.771 4.441 1.00 90.69 98 GLN A O 1
ATOM 770 N N . ALA A 1 99 ? -15.250 -13.787 4.755 1.00 86.88 99 ALA A N 1
ATOM 771 C CA . ALA A 1 99 ? -14.720 -13.452 3.441 1.00 86.88 99 ALA A CA 1
ATOM 772 C C . ALA A 1 99 ? -15.535 -14.081 2.296 1.00 86.88 99 ALA A C 1
ATOM 774 O O . ALA A 1 99 ? -15.624 -15.301 2.181 1.00 86.88 99 ALA A O 1
ATOM 775 N N . THR A 1 100 ? -16.061 -13.246 1.395 1.00 88.94 100 THR A N 1
ATOM 776 C CA . THR A 1 100 ? -16.854 -13.691 0.234 1.00 88.94 100 THR A CA 1
ATOM 777 C C . THR A 1 100 ? -16.053 -13.763 -1.068 1.00 88.94 100 THR A C 1
ATOM 779 O O . THR A 1 100 ? -16.288 -14.648 -1.888 1.00 88.94 100 THR A O 1
ATOM 782 N N . HIS A 1 101 ? -15.085 -12.865 -1.267 1.00 89.69 101 HIS A N 1
ATOM 783 C CA . HIS A 1 101 ? -14.308 -12.744 -2.506 1.00 89.69 101 HIS A CA 1
ATOM 784 C C . HIS A 1 101 ? -12.813 -12.995 -2.267 1.00 89.69 101 HIS A C 1
ATOM 786 O O . HIS A 1 101 ? -11.996 -12.084 -2.356 1.00 89.69 101 HIS A O 1
ATOM 792 N N . ILE A 1 102 ? -12.444 -14.243 -1.957 1.00 92.44 102 ILE A N 1
ATOM 793 C CA . ILE A 1 102 ? -11.048 -14.638 -1.694 1.00 92.44 102 ILE A CA 1
ATOM 794 C C . ILE A 1 102 ? -10.575 -15.796 -2.579 1.00 92.44 102 ILE A C 1
ATOM 796 O O . ILE A 1 102 ? -11.366 -16.549 -3.149 1.00 92.44 102 ILE A O 1
ATOM 800 N N . GLY A 1 103 ? -9.253 -15.947 -2.674 1.00 91.38 103 GLY A N 1
ATOM 801 C CA . GLY A 1 103 ? -8.609 -17.021 -3.427 1.00 91.38 103 GLY A CA 1
ATOM 802 C C . GLY A 1 103 ? -8.802 -16.910 -4.941 1.00 91.38 103 GLY A C 1
ATOM 803 O O . GLY A 1 103 ? -9.146 -15.857 -5.473 1.00 91.38 103 GLY A O 1
ATOM 804 N N . VAL A 1 104 ? -8.573 -18.021 -5.647 1.00 90.81 104 VAL A N 1
ATOM 805 C CA . VAL A 1 104 ? -8.680 -18.078 -7.116 1.00 90.81 104 VAL A CA 1
ATOM 806 C C . VAL A 1 104 ? -10.112 -17.797 -7.576 1.00 90.81 104 VAL A C 1
ATOM 808 O O . VAL A 1 104 ? -10.302 -17.067 -8.540 1.00 90.81 104 VAL A O 1
ATOM 811 N N . THR A 1 105 ? -11.113 -18.301 -6.850 1.00 90.50 105 THR A N 1
ATOM 812 C CA . THR A 1 105 ? -12.536 -18.096 -7.161 1.00 90.50 105 THR A CA 1
ATOM 813 C C . THR A 1 105 ? -12.953 -16.626 -7.074 1.00 90.50 105 THR A C 1
ATOM 815 O O . THR A 1 105 ? -13.794 -16.183 -7.850 1.00 90.50 105 THR A O 1
ATOM 818 N N . GLY A 1 106 ? -12.364 -15.858 -6.150 1.00 90.94 106 GLY A N 1
ATOM 819 C CA . GLY A 1 106 ? -12.597 -14.416 -6.032 1.00 90.94 106 GLY A CA 1
ATOM 820 C C . GLY A 1 106 ? -11.752 -13.558 -6.981 1.00 90.94 106 GLY A C 1
ATOM 821 O O . GLY A 1 106 ? -12.032 -12.370 -7.141 1.00 90.94 106 GLY A O 1
ATOM 822 N N . SER A 1 107 ? -10.721 -14.126 -7.614 1.00 92.25 107 SER A N 1
ATOM 823 C CA . SER A 1 107 ? -9.786 -13.369 -8.445 1.00 92.25 107 SER A CA 1
ATOM 824 C C . SER A 1 107 ? -10.352 -13.093 -9.836 1.00 92.25 107 SER A C 1
ATOM 826 O O . SER A 1 107 ? -10.724 -14.003 -10.572 1.00 92.25 107 SER A O 1
ATOM 828 N N . LYS A 1 108 ? -10.340 -11.820 -10.247 1.00 91.88 108 LYS A N 1
ATOM 829 C CA . LYS A 1 108 ? -10.734 -11.403 -11.607 1.00 91.88 108 LYS A CA 1
ATOM 830 C C . LYS A 1 108 ? -9.657 -11.676 -12.660 1.00 91.88 108 LYS A C 1
ATOM 832 O O . LYS A 1 108 ? -9.931 -11.591 -13.854 1.00 91.88 108 LYS A O 1
ATOM 837 N N . THR A 1 109 ? -8.429 -11.959 -12.235 1.00 93.56 109 THR A N 1
ATOM 838 C CA . THR A 1 109 ? -7.290 -12.237 -13.114 1.00 93.56 109 THR A CA 1
ATOM 839 C C . THR A 1 109 ? -6.682 -13.593 -12.774 1.00 93.56 109 THR A C 1
ATOM 841 O O . THR A 1 109 ? -6.756 -14.076 -11.642 1.00 93.56 109 THR A O 1
ATOM 844 N N . THR A 1 110 ? -6.086 -14.251 -13.766 1.00 93.62 110 THR A N 1
ATOM 845 C CA . THR A 1 110 ? -5.415 -15.541 -13.576 1.00 93.62 110 THR A CA 1
ATOM 846 C C . THR A 1 110 ? -4.143 -15.577 -14.405 1.00 93.62 110 THR A C 1
ATOM 848 O O . THR A 1 110 ? -4.138 -15.211 -15.580 1.00 93.62 110 THR A O 1
ATOM 851 N N . VAL A 1 111 ? -3.050 -16.015 -13.784 1.00 92.50 111 VAL A N 1
ATOM 852 C CA . VAL A 1 111 ? -1.760 -16.171 -14.457 1.00 92.50 111 VAL A CA 1
ATOM 853 C C . VAL A 1 111 ? -1.781 -17.474 -15.253 1.00 92.50 111 VAL A C 1
ATOM 855 O O . VAL A 1 111 ? -1.808 -18.555 -14.677 1.00 92.50 111 VAL A O 1
ATOM 858 N N . ILE A 1 112 ? -1.768 -17.371 -16.583 1.00 95.12 112 ILE A N 1
ATOM 859 C CA . ILE A 1 112 ? -1.822 -18.539 -17.481 1.00 95.12 112 ILE A CA 1
ATOM 860 C C . ILE A 1 112 ? -0.436 -19.181 -17.628 1.00 95.12 112 ILE A C 1
ATOM 862 O O . ILE A 1 112 ? -0.304 -20.401 -17.680 1.00 95.12 112 ILE A O 1
ATOM 866 N N . ARG A 1 113 ? 0.614 -18.357 -17.727 1.00 93.75 113 ARG A N 1
ATOM 867 C CA . ARG A 1 113 ? 1.991 -18.812 -17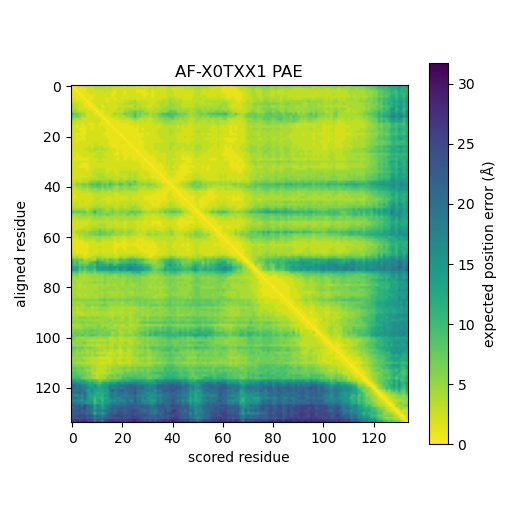.933 1.00 93.75 113 ARG A CA 1
ATOM 868 C C . ARG A 1 113 ? 2.983 -17.750 -17.475 1.00 93.75 113 ARG A C 1
ATOM 870 O O . ARG A 1 113 ? 2.799 -16.573 -17.765 1.00 93.75 113 ARG A O 1
ATOM 877 N N . VAL A 1 114 ? 4.065 -18.189 -16.836 1.00 92.69 114 VAL A N 1
ATOM 878 C CA . VAL A 1 114 ? 5.221 -17.356 -16.479 1.00 92.69 114 VAL A CA 1
ATOM 879 C C . VAL A 1 114 ? 6.432 -17.857 -17.258 1.00 92.69 114 VAL A C 1
ATOM 881 O O . VAL A 1 114 ? 6.660 -19.063 -17.352 1.00 92.69 114 VAL A O 1
ATOM 884 N N . PHE A 1 115 ? 7.194 -16.945 -17.850 1.00 93.69 115 PHE A N 1
ATOM 885 C CA . PHE A 1 115 ? 8.433 -17.258 -18.555 1.00 93.69 115 PHE A CA 1
ATOM 886 C C . PHE A 1 115 ? 9.436 -16.113 -18.363 1.00 93.69 115 PHE A C 1
ATOM 888 O O . PHE A 1 115 ? 9.025 -14.955 -18.274 1.00 93.69 115 PHE A O 1
ATOM 895 N N . PRO A 1 116 ? 10.744 -16.404 -18.288 1.00 90.69 116 PRO A N 1
ATOM 896 C CA . PRO A 1 116 ? 11.753 -15.359 -18.202 1.00 90.69 116 PRO A CA 1
ATOM 897 C C . PRO A 1 116 ? 11.822 -14.579 -19.526 1.00 90.69 116 PRO A C 1
ATOM 899 O O . PRO A 1 116 ? 11.702 -15.188 -20.595 1.00 90.69 116 PRO A O 1
ATOM 902 N N . PRO A 1 117 ? 12.038 -13.251 -19.492 1.00 88.69 117 PRO A N 1
ATOM 903 C CA . PRO A 1 117 ? 12.228 -12.477 -20.710 1.00 88.69 117 PRO A CA 1
ATOM 904 C C . PRO A 1 117 ? 13.460 -12.981 -21.473 1.00 88.69 117 PRO A C 1
ATOM 906 O O . PRO A 1 117 ? 14.444 -13.430 -20.879 1.00 88.69 117 PRO A O 1
ATOM 909 N N . GLY A 1 118 ? 13.409 -12.908 -22.805 1.00 88.31 118 GLY A N 1
ATOM 910 C CA . GLY A 1 118 ? 14.543 -13.276 -23.649 1.00 88.31 118 GLY A CA 1
ATOM 911 C C . GLY A 1 118 ? 15.786 -12.459 -23.286 1.00 88.31 118 GLY A C 1
ATOM 912 O O . GLY A 1 118 ? 15.701 -11.253 -23.053 1.00 88.31 118 GLY A O 1
ATOM 913 N N . LYS A 1 119 ? 16.954 -13.106 -23.230 1.00 87.00 119 LYS A N 1
ATOM 914 C CA . LYS A 1 119 ? 18.215 -12.406 -22.960 1.00 87.00 119 LYS A CA 1
ATOM 915 C C . LYS A 1 119 ? 18.525 -11.458 -24.118 1.00 87.00 119 LYS A C 1
ATOM 917 O O . LYS A 1 119 ? 18.715 -11.904 -25.245 1.00 87.00 119 LYS A O 1
ATOM 922 N N . THR A 1 120 ? 18.631 -10.165 -23.838 1.00 82.19 120 THR A N 1
ATOM 923 C CA . THR A 1 120 ? 19.131 -9.179 -24.802 1.00 82.19 120 THR A CA 1
ATOM 924 C C . THR A 1 120 ? 20.627 -8.969 -24.591 1.00 82.19 120 THR A C 1
ATOM 926 O O . THR A 1 120 ? 21.041 -8.539 -23.514 1.00 82.19 120 THR A O 1
ATOM 929 N N . THR A 1 121 ? 21.451 -9.219 -25.606 1.00 81.12 121 THR A N 1
ATOM 930 C CA . THR A 1 121 ? 22.845 -8.756 -25.619 1.00 81.12 121 THR A CA 1
ATOM 931 C C . THR A 1 121 ? 22.875 -7.291 -26.037 1.00 81.12 121 THR A C 1
ATOM 933 O O . THR A 1 121 ? 22.508 -6.966 -27.167 1.00 81.12 121 THR A O 1
ATOM 936 N N . ARG A 1 122 ? 23.315 -6.393 -25.149 1.00 80.25 122 ARG A N 1
ATOM 937 C CA . ARG A 1 122 ? 23.692 -5.038 -25.571 1.00 80.25 122 ARG A CA 1
ATOM 938 C C . ARG A 1 122 ? 25.046 -5.124 -26.273 1.00 80.25 122 ARG A C 1
ATOM 940 O O . ARG A 1 122 ? 25.954 -5.774 -25.760 1.00 80.25 122 ARG A O 1
ATOM 947 N N . LYS A 1 123 ? 25.184 -4.486 -27.437 1.00 78.88 123 LYS A N 1
ATOM 948 C CA . LYS A 1 123 ? 26.502 -4.253 -28.038 1.00 78.88 123 LYS A CA 1
ATOM 949 C C . LYS A 1 123 ? 27.179 -3.174 -27.201 1.00 78.88 123 LYS A C 1
ATOM 951 O O . LYS A 1 123 ? 26.836 -2.005 -27.320 1.00 78.88 123 LYS A O 1
ATOM 956 N N . CYS A 1 124 ? 28.047 -3.590 -26.290 1.00 81.00 124 CYS A N 1
ATOM 957 C CA . CYS A 1 124 ? 28.866 -2.672 -25.516 1.00 81.00 124 CYS A CA 1
ATOM 958 C C . CYS A 1 124 ? 30.212 -2.538 -26.223 1.00 81.00 124 CYS A C 1
ATOM 960 O O . CYS A 1 124 ? 30.877 -3.543 -26.466 1.00 81.00 124 CYS A O 1
ATOM 962 N N . GLU A 1 125 ? 30.604 -1.312 -26.540 1.00 81.38 125 GLU A N 1
ATOM 963 C CA . GLU A 1 125 ? 31.966 -0.990 -26.946 1.00 81.38 125 GLU A CA 1
ATOM 964 C C . GLU A 1 125 ? 32.684 -0.407 -25.730 1.00 81.38 125 GLU A C 1
ATOM 966 O O . GLU A 1 125 ? 32.213 0.554 -25.118 1.00 81.38 125 GLU A O 1
ATOM 971 N N . GLN A 1 126 ? 33.789 -1.032 -25.326 1.00 83.56 126 GLN A N 1
ATOM 972 C CA . GLN A 1 126 ? 34.628 -0.486 -24.271 1.00 83.56 126 GLN A CA 1
ATOM 973 C C . GLN A 1 126 ? 35.487 0.621 -24.874 1.00 83.56 126 GLN A C 1
ATOM 975 O O . GLN A 1 126 ? 36.416 0.351 -25.630 1.00 83.56 126 GLN A O 1
ATOM 980 N N . VAL A 1 127 ? 35.193 1.862 -24.506 1.00 87.25 127 VAL A N 1
ATOM 981 C CA . VAL A 1 127 ? 35.983 3.012 -24.934 1.00 87.25 127 VAL A CA 1
ATOM 982 C C . VAL A 1 127 ? 37.096 3.270 -23.915 1.00 87.25 127 VAL A C 1
ATOM 984 O O . VAL A 1 127 ? 36.826 3.448 -22.729 1.00 87.25 127 VAL A O 1
ATOM 987 N N . GLY A 1 128 ? 38.351 3.257 -24.372 1.00 84.31 128 GLY A N 1
ATOM 988 C CA . GLY A 1 128 ? 39.538 3.461 -23.527 1.00 84.31 128 GLY A CA 1
ATOM 989 C C . GLY A 1 128 ? 39.941 4.926 -23.309 1.00 84.31 128 GLY A C 1
ATOM 990 O O . GLY A 1 128 ? 40.693 5.209 -22.382 1.00 84.31 128 GLY A O 1
ATOM 991 N N . ASP A 1 129 ? 39.442 5.851 -24.132 1.00 85.38 129 ASP A N 1
ATOM 992 C CA . ASP A 1 129 ? 39.698 7.292 -24.024 1.00 85.38 129 ASP A CA 1
ATOM 993 C C . ASP A 1 129 ? 38.444 8.078 -24.442 1.00 85.38 129 ASP A C 1
ATOM 995 O O . ASP A 1 129 ? 37.816 7.763 -25.451 1.00 85.38 129 ASP A O 1
ATOM 999 N N . ALA A 1 130 ? 38.085 9.127 -23.697 1.00 80.31 130 ALA A N 1
ATOM 1000 C CA . ALA A 1 130 ? 36.901 9.951 -23.961 1.00 80.31 130 ALA A CA 1
ATOM 1001 C C . ALA A 1 130 ? 36.919 10.601 -25.358 1.00 80.31 130 ALA A C 1
ATOM 1003 O O . ALA A 1 130 ? 35.862 10.920 -2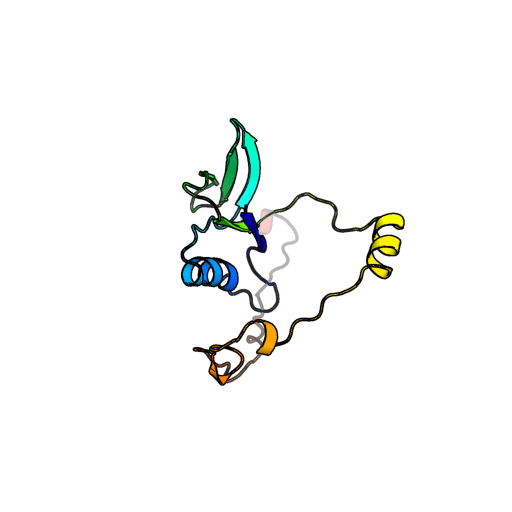5.899 1.00 80.31 130 ALA A O 1
ATOM 1004 N N . LYS A 1 131 ? 38.101 10.754 -25.973 1.00 79.62 131 LYS A N 1
ATOM 1005 C CA . LYS A 1 131 ? 38.250 11.251 -27.352 1.00 79.62 131 LYS A CA 1
ATOM 1006 C C . LYS A 1 131 ? 37.687 10.318 -28.422 1.00 79.62 131 LYS A C 1
ATOM 1008 O O . LYS A 1 131 ? 37.372 10.794 -29.502 1.00 79.62 131 LYS A O 1
ATOM 1013 N N . ALA A 1 132 ? 37.551 9.024 -28.143 1.00 73.38 132 ALA A N 1
ATOM 1014 C CA . ALA A 1 132 ? 37.005 8.056 -29.095 1.00 73.38 132 ALA A CA 1
ATOM 1015 C C . ALA A 1 132 ? 35.461 8.069 -29.167 1.00 73.38 132 ALA A C 1
ATOM 1017 O O . ALA A 1 132 ? 34.880 7.287 -29.911 1.00 73.38 132 ALA A O 1
ATOM 1018 N N . LEU A 1 133 ? 34.802 8.951 -28.402 1.00 67.56 133 LEU A N 1
ATOM 1019 C CA . LEU A 1 133 ? 33.354 9.207 -28.451 1.00 67.56 133 LEU A CA 1
ATOM 1020 C C . LEU A 1 133 ? 32.978 10.484 -29.229 1.00 67.56 133 LEU A C 1
ATOM 1022 O O . LEU A 1 133 ? 31.787 10.777 -29.338 1.00 67.56 133 LEU A O 1
ATOM 1026 N N . ALA A 1 134 ? 33.965 11.255 -29.700 1.00 60.16 134 ALA A N 1
ATOM 1027 C CA . ALA A 1 134 ? 33.768 12.452 -30.524 1.00 60.16 134 ALA A CA 1
ATOM 1028 C C . ALA A 1 134 ? 33.723 12.087 -32.013 1.00 60.16 134 ALA A C 1
ATOM 1030 O O . ALA A 1 134 ? 32.896 12.695 -32.727 1.00 60.16 134 ALA A O 1
#

Nearest PDB structures (foldseek):
  4l2i-assembly1_B  TM=8.886E-01  e=6.532E-09  Acidaminococcus fermentans DSM 20731
  5ol2-assembly2_E  TM=7.846E-01  e=1.723E-08  Clostridioides difficile
  6fah-assembly1_B  TM=8.297E-01  e=8.127E-08  Acetobacterium woodii DSM 1030
  1efv-assembly1_B  TM=8.898E-01  e=4.364E-07  Homo sapiens
  1t9g-assembly1_S  TM=8.954E-01  e=3.453E-06  Homo sapiens

Foldseek 3Di:
DEAEAAQDDPVPRPSPVQVVVCVVVVAAEAEAFADWDQDPNFIWTWGDDVPGIDIDGGPDPDHYYHYHHDDDDPDDDPVRVVVVVPDDDDDDDCVNVVDDQDDPNNDPDDDPDDDDDDDDDDPDDDDPDPVVVD

Solvent-accessible surface area (backbone atoms only — not comparable to full-atom values): 8886 Å² total; per-residue (Å²): 100,75,48,84,38,66,40,54,52,93,86,76,68,69,51,51,64,64,58,49,54,14,58,78,70,75,34,52,66,47,64,39,22,56,45,78,45,82,53,96,95,39,63,38,30,34,20,62,50,95,95,50,72,47,80,47,61,78,93,58,75,53,28,32,37,19,41,65,48,85,85,74,80,90,71,76,50,74,68,54,52,60,51,58,76,68,54,85,79,88,82,81,58,61,78,80,68,66,66,83,71,57,68,75,88,42,43,93,71,79,90,88,80,87,77,83,79,81,87,77,83,77,92,79,80,88,76,92,49,82,76,82,78,114

Radius of gyration: 22.18 Å; Cα contacts (8 Å, |Δi|>4): 146; chains: 1; bounding box: 57×41×54 Å

Mean predicted aligned error: 6.97 Å

Secondary structure (DSSP, 8-state):
-EEEEES--TTT----HHHHHHHHTT--EEEEEEEEEEETTEEEEEEEETTEEEEE--SSSSEEEEES---S-SPPPHHHHHHHTTS------TGGGT-SS-HHHH-S-------PPPPP-------SSGGGG-